Protein AF-A0AAE5YJ06-F1 (afdb_monomer_lite)

pLDDT: mean 77.79, std 9.24, range [39.38, 88.5]

Organism: NCBI:txid1031542

Structure (mmCIF, N/CA/C/O backbone):
data_AF-A0AAE5YJ06-F1
#
_entry.id   AF-A0AAE5YJ06-F1
#
loop_
_atom_site.group_PDB
_atom_site.id
_atom_site.type_symbol
_atom_site.label_atom_id
_atom_site.label_alt_id
_atom_site.label_comp_id
_atom_site.label_asym_id
_atom_site.label_entity_id
_atom_site.label_seq_id
_atom_site.pdbx_PDB_ins_code
_atom_site.Cartn_x
_atom_site.Cartn_y
_atom_site.Cartn_z
_atom_site.occupancy
_atom_site.B_iso_or_equiv
_atom_site.auth_seq_id
_atom_site.auth_comp_id
_atom_site.auth_asym_id
_atom_site.auth_atom_id
_atom_site.pdbx_PDB_model_num
ATOM 1 N N . MET A 1 1 ? -20.467 41.380 39.449 1.00 39.38 1 MET A N 1
ATOM 2 C CA . MET A 1 1 ? -19.591 40.201 39.286 1.00 39.38 1 MET A CA 1
ATOM 3 C C . MET A 1 1 ? -20.501 39.009 39.032 1.00 39.38 1 MET A C 1
ATOM 5 O O . MET A 1 1 ? -21.180 38.581 39.953 1.00 39.38 1 MET A O 1
ATOM 9 N N . PHE A 1 2 ? -20.647 38.582 37.774 1.00 46.97 2 PHE A N 1
ATOM 10 C CA . PHE A 1 2 ? -21.500 37.440 37.430 1.00 46.97 2 PHE A CA 1
ATOM 11 C C . PHE A 1 2 ? -20.731 36.157 37.746 1.00 46.97 2 PHE A C 1
ATOM 13 O O . PHE A 1 2 ? -19.857 35.748 36.985 1.00 46.97 2 PHE A O 1
ATOM 20 N N . PHE A 1 3 ? -21.018 35.557 38.900 1.00 54.97 3 PHE A N 1
ATOM 21 C CA . PHE A 1 3 ? -20.586 34.198 39.196 1.00 54.97 3 PHE A CA 1
ATOM 22 C C . PHE A 1 3 ? -21.454 33.262 38.356 1.00 54.97 3 PHE A C 1
ATOM 24 O O . PHE A 1 3 ? -22.604 32.998 38.697 1.00 54.97 3 PHE A O 1
ATOM 31 N N . TYR A 1 4 ? -20.927 32.818 37.214 1.00 58.72 4 TYR A N 1
ATOM 32 C CA . TYR A 1 4 ? -21.513 31.700 36.485 1.00 58.72 4 TYR A CA 1
ATOM 33 C C . TYR A 1 4 ? -21.505 30.492 37.422 1.00 58.72 4 TYR A C 1
ATOM 35 O O . TYR A 1 4 ? -20.440 29.998 37.795 1.00 58.72 4 TYR A O 1
ATOM 43 N N . SER A 1 5 ? -22.694 30.062 37.843 1.00 58.03 5 SER A N 1
ATOM 44 C CA . SER A 1 5 ? -22.864 28.814 38.576 1.00 58.03 5 SER A CA 1
ATOM 45 C C . SER A 1 5 ? -22.480 27.690 37.620 1.00 58.03 5 SER A C 1
ATOM 47 O O . SER A 1 5 ? -23.172 27.451 36.632 1.00 58.03 5 SER A O 1
ATOM 49 N N . TYR A 1 6 ? -21.317 27.078 37.841 1.00 64.38 6 TYR A N 1
ATOM 50 C CA . TYR A 1 6 ? -20.889 25.923 37.064 1.00 64.38 6 TYR A CA 1
ATOM 51 C C . TYR A 1 6 ? -21.792 24.757 37.457 1.00 64.38 6 TYR A C 1
ATOM 53 O O . TYR A 1 6 ? -21.668 24.219 38.558 1.00 64.38 6 TYR A O 1
ATOM 61 N N . GLU A 1 7 ? -22.722 24.383 36.579 1.00 69.62 7 GLU A N 1
ATOM 62 C CA . GLU A 1 7 ? -23.449 23.132 36.757 1.00 69.62 7 GLU A CA 1
ATOM 63 C C . GLU A 1 7 ? -22.437 21.976 36.766 1.00 69.62 7 GLU A C 1
ATOM 65 O O . GLU A 1 7 ? -21.590 21.885 35.867 1.00 69.62 7 GLU A O 1
ATOM 70 N N . PRO A 1 8 ? -22.470 21.103 37.787 1.00 71.44 8 PRO A N 1
ATOM 71 C CA . PRO A 1 8 ? -21.542 19.993 37.862 1.00 71.44 8 PRO A CA 1
ATOM 72 C C . PRO A 1 8 ? -21.804 19.044 36.694 1.00 71.44 8 PRO A C 1
ATOM 74 O O . PRO A 1 8 ? -22.932 18.596 36.475 1.00 71.44 8 PRO A O 1
ATOM 77 N N . LEU A 1 9 ? -20.745 18.723 35.947 1.00 69.69 9 LEU A N 1
ATOM 78 C CA . LEU A 1 9 ? -20.809 17.726 34.886 1.00 69.69 9 LEU A CA 1
ATOM 79 C C . LEU A 1 9 ? -21.324 16.411 35.481 1.00 69.69 9 LEU A C 1
ATOM 81 O O . LEU A 1 9 ? -20.682 15.808 36.343 1.00 69.69 9 LEU A O 1
ATOM 85 N N . THR A 1 10 ? -22.494 15.969 35.031 1.00 81.56 10 THR A N 1
ATOM 86 C CA . THR A 1 10 ? -23.041 14.686 35.454 1.00 81.56 10 THR A CA 1
ATOM 87 C C . THR A 1 10 ? -22.187 13.545 34.904 1.00 81.56 10 THR A C 1
ATOM 89 O O . THR A 1 10 ? -21.545 13.640 33.857 1.00 81.56 10 THR A O 1
ATOM 92 N N . PHE A 1 11 ? -22.183 12.410 35.599 1.00 80.38 11 PHE A N 1
ATOM 93 C CA . PHE A 1 11 ? -21.453 11.223 35.146 1.00 80.38 11 PHE A CA 1
ATOM 94 C C . PHE A 1 11 ? -21.843 10.805 33.712 1.00 80.38 11 PHE A C 1
ATOM 96 O O . PHE A 1 11 ? -21.004 10.359 32.932 1.00 80.38 11 PHE A O 1
ATOM 103 N N . ILE A 1 12 ? -23.107 11.028 33.338 1.00 83.12 12 ILE A N 1
ATOM 104 C CA . ILE A 1 12 ? -23.649 10.734 32.007 1.00 83.12 12 ILE A CA 1
ATOM 105 C C . ILE A 1 12 ? -23.017 11.629 30.934 1.00 83.12 12 ILE A C 1
ATOM 107 O O . ILE A 1 12 ? -22.622 11.126 29.881 1.00 83.12 12 ILE A O 1
ATOM 111 N N . THR A 1 13 ? -22.871 12.935 31.183 1.00 83.62 13 THR A N 1
ATOM 112 C CA . THR A 1 13 ? -22.231 13.841 30.215 1.00 83.62 13 THR A CA 1
ATOM 113 C C . THR A 1 13 ? -20.742 13.545 30.064 1.00 83.62 13 THR A C 1
ATOM 115 O O . THR A 1 13 ? -20.217 13.622 28.952 1.00 83.62 13 THR A O 1
ATOM 118 N N . LEU A 1 14 ? -20.072 13.107 31.134 1.00 85.06 14 LEU A N 1
ATOM 119 C CA . LEU A 1 14 ? -18.679 12.659 31.077 1.00 85.06 14 LEU A CA 1
ATOM 120 C C . LEU A 1 14 ? -18.514 11.374 30.243 1.00 85.06 14 LEU A C 1
ATOM 122 O O . LEU A 1 14 ? -17.605 11.280 29.415 1.00 85.06 14 LEU A O 1
ATOM 126 N N . LEU A 1 15 ? -19.426 10.409 30.403 1.00 86.50 15 LEU A N 1
ATOM 127 C CA . LEU A 1 15 ? -19.440 9.176 29.612 1.00 86.50 15 LEU A CA 1
ATOM 128 C C . LEU A 1 15 ? -19.713 9.462 28.126 1.00 86.50 15 LEU A C 1
ATOM 130 O O . LEU A 1 15 ? -19.044 8.909 27.252 1.00 86.50 15 LEU A O 1
ATOM 134 N N . PHE A 1 16 ? -20.643 10.375 27.832 1.00 88.31 16 PHE A N 1
ATOM 135 C CA . PHE A 1 16 ? -20.933 10.817 26.467 1.00 88.31 16 PHE A CA 1
ATOM 136 C C . PHE A 1 16 ? -19.720 11.489 25.809 1.00 88.31 16 PHE A C 1
ATOM 138 O O . PHE A 1 16 ? -19.352 11.140 24.686 1.00 88.31 16 PHE A O 1
ATOM 145 N N . LEU A 1 17 ? -19.043 12.393 26.524 1.00 86.88 17 LEU A N 1
ATOM 146 C CA . LEU A 1 17 ? -17.817 13.039 26.047 1.00 86.88 17 LEU A CA 1
ATOM 147 C C . LEU A 1 17 ? -16.712 12.023 25.736 1.00 86.88 17 LEU A C 1
ATOM 149 O O . LEU A 1 17 ? -16.043 12.145 24.708 1.00 86.88 17 LEU A O 1
ATOM 153 N N . LEU A 1 18 ? -16.553 10.989 26.567 1.00 87.19 18 LEU A N 1
ATOM 154 C CA . LEU A 1 18 ? -15.613 9.896 26.308 1.00 87.19 18 LEU A CA 1
ATOM 155 C C .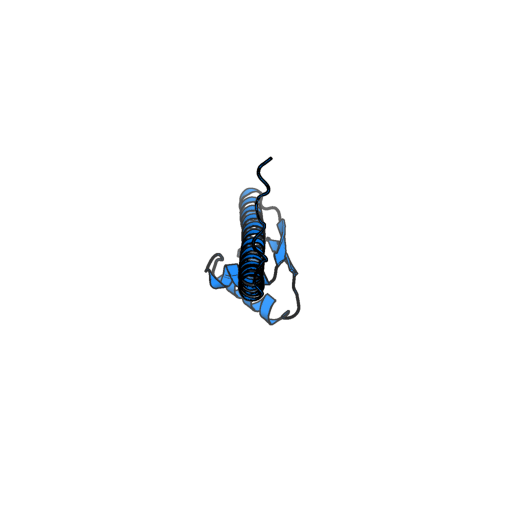 LEU A 1 18 ? -15.943 9.154 25.008 1.00 87.19 18 LEU A C 1
ATOM 157 O O . LEU A 1 18 ? -15.050 8.942 24.186 1.00 87.19 18 LEU A O 1
ATOM 161 N N . VAL A 1 19 ? -17.209 8.797 24.782 1.00 88.50 19 VAL A N 1
ATOM 162 C CA . VAL A 1 19 ? -17.638 8.116 23.547 1.00 88.50 19 VAL A CA 1
ATOM 163 C C . VAL A 1 19 ? -17.355 8.979 22.317 1.00 88.50 19 VAL A C 1
ATOM 165 O O . VAL A 1 19 ? -16.757 8.493 21.352 1.00 88.50 19 VAL A O 1
ATOM 168 N N . VAL A 1 20 ? -17.708 10.267 22.363 1.00 86.94 20 VAL A N 1
ATOM 169 C CA . VAL A 1 20 ? -17.433 11.217 21.273 1.00 86.94 20 VAL A CA 1
ATOM 170 C C . VAL A 1 20 ? -15.930 11.331 21.018 1.00 86.94 20 VAL A C 1
ATOM 172 O O . VAL A 1 20 ? -15.493 11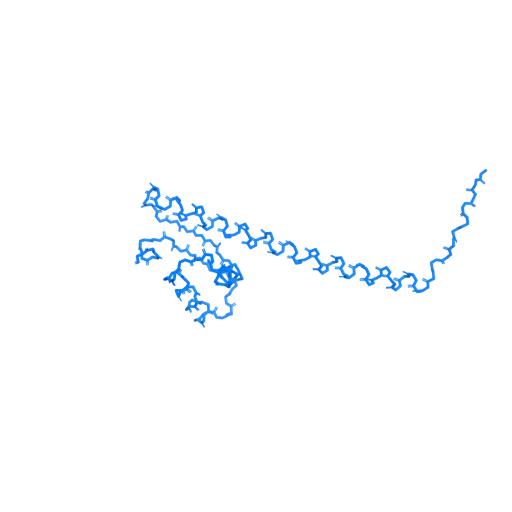.297 19.866 1.00 86.94 20 VAL A O 1
ATOM 175 N N . PHE A 1 21 ? -15.116 11.381 22.074 1.00 87.44 21 PHE A N 1
ATOM 176 C CA . PHE A 1 21 ? -13.661 11.421 21.957 1.00 87.44 21 PHE A CA 1
ATOM 177 C C . PHE A 1 21 ? -13.093 10.156 21.292 1.00 87.44 21 PHE A C 1
ATOM 179 O O . PHE A 1 21 ? -12.248 10.249 20.397 1.00 87.44 21 PHE A O 1
ATOM 186 N N . PHE A 1 22 ? -13.578 8.965 21.660 1.00 85.56 22 PHE A N 1
ATOM 187 C CA . PHE A 1 22 ? -13.172 7.711 21.016 1.00 85.56 22 PHE A CA 1
ATOM 188 C C . PHE A 1 22 ? -13.600 7.643 19.542 1.00 85.56 22 PHE A C 1
ATOM 190 O O . PHE A 1 22 ? -12.807 7.220 18.691 1.00 85.56 22 PHE A O 1
ATOM 197 N N . MET A 1 23 ? -14.804 8.112 19.204 1.00 79.56 23 MET A N 1
ATOM 198 C CA . MET A 1 23 ? -15.260 8.211 17.812 1.00 79.56 23 MET A CA 1
ATOM 199 C C . MET A 1 23 ? -14.401 9.188 16.995 1.00 79.56 23 MET A C 1
ATOM 201 O O . MET A 1 23 ? -13.943 8.850 15.903 1.00 79.56 23 MET A O 1
ATOM 205 N N . ALA A 1 24 ? -14.088 10.366 17.538 1.00 77.56 24 ALA A N 1
ATOM 206 C CA . ALA A 1 24 ? -13.217 11.335 16.875 1.00 77.56 24 ALA A CA 1
ATOM 207 C C . ALA A 1 24 ? -11.796 10.778 16.664 1.00 77.56 24 ALA A C 1
ATOM 209 O O . ALA A 1 24 ? -11.227 10.890 15.575 1.00 77.56 24 ALA A O 1
ATOM 210 N N . LYS A 1 25 ? -11.242 10.096 17.676 1.00 76.19 25 LYS A N 1
ATOM 211 C CA . LYS A 1 25 ? -9.914 9.466 17.615 1.00 76.19 25 LYS A CA 1
ATOM 212 C C . LYS A 1 25 ? -9.837 8.368 16.554 1.00 76.19 25 LYS A C 1
ATOM 214 O O . LYS A 1 25 ? -8.823 8.253 15.864 1.00 76.19 25 LYS A O 1
ATOM 219 N N . THR A 1 26 ? -10.877 7.547 16.416 1.00 76.19 26 THR A N 1
ATOM 220 C CA . THR A 1 26 ? -10.916 6.481 15.399 1.00 76.19 26 THR A CA 1
ATOM 221 C C . THR A 1 26 ? -11.054 7.049 13.989 1.00 76.19 26 THR A C 1
ATOM 223 O O . THR A 1 26 ? -10.299 6.635 13.104 1.00 76.19 26 THR A O 1
ATOM 226 N N . LYS A 1 27 ? -11.920 8.052 13.792 1.00 70.31 27 LYS A N 1
ATOM 227 C CA . LYS A 1 27 ? -12.074 8.750 12.507 1.00 70.31 27 LYS A CA 1
ATOM 228 C C . LYS A 1 27 ? -10.776 9.434 12.068 1.00 70.31 27 LYS A C 1
ATOM 230 O O . LYS A 1 27 ? -10.308 9.193 10.958 1.00 70.31 27 LYS A O 1
ATOM 235 N N . SER A 1 28 ? -10.125 10.172 12.969 1.00 64.62 28 SER A N 1
ATOM 236 C CA . SER A 1 28 ? -8.853 10.854 12.691 1.00 64.62 28 SER A CA 1
ATOM 237 C C . SER A 1 28 ? -7.736 9.882 12.288 1.00 64.62 28 SER A C 1
ATOM 239 O O . SER A 1 28 ? -7.029 10.109 11.306 1.00 64.62 28 SER A O 1
ATOM 241 N N . LYS A 1 29 ? -7.612 8.740 12.981 1.00 68.75 29 LYS A N 1
ATOM 242 C CA . LYS A 1 29 ? -6.632 7.702 12.616 1.00 68.75 29 LYS A CA 1
ATOM 243 C C . LYS A 1 29 ? -6.884 7.113 11.230 1.00 68.75 29 LYS A C 1
ATOM 245 O O . LYS A 1 29 ? -5.922 6.761 10.549 1.00 68.75 29 LYS A O 1
ATOM 250 N N . LYS A 1 30 ? -8.149 6.953 10.834 1.00 67.94 30 LYS A N 1
ATOM 251 C CA . LYS A 1 30 ? -8.511 6.429 9.513 1.00 67.94 30 LYS A CA 1
ATOM 252 C C . LYS A 1 30 ? -8.142 7.428 8.414 1.00 67.94 30 LYS A C 1
ATOM 254 O O . LYS A 1 30 ? -7.423 7.057 7.492 1.00 67.94 30 LYS A O 1
ATOM 259 N N . GLU A 1 31 ? -8.530 8.690 8.577 1.00 67.75 31 GLU A N 1
ATOM 260 C CA . GLU A 1 31 ? -8.224 9.755 7.612 1.00 67.75 31 GLU A CA 1
ATOM 261 C C . GLU A 1 31 ? -6.715 9.984 7.450 1.00 67.75 31 GLU A C 1
ATOM 263 O O . GLU A 1 31 ? -6.225 10.179 6.339 1.00 67.75 31 GLU A O 1
ATOM 268 N N . PHE A 1 32 ? -5.946 9.908 8.541 1.00 68.44 32 PHE A N 1
ATOM 269 C CA . PHE A 1 32 ? -4.489 10.032 8.473 1.00 68.44 32 PHE A CA 1
ATOM 270 C C . PHE A 1 32 ? -3.844 8.887 7.678 1.00 68.44 32 PHE A C 1
ATOM 272 O O . PHE A 1 32 ? -2.958 9.124 6.859 1.00 68.44 32 PHE A O 1
ATOM 279 N N . LYS A 1 33 ? -4.317 7.647 7.868 1.00 69.56 33 LYS A N 1
ATOM 280 C CA . LYS A 1 33 ? -3.830 6.483 7.111 1.00 69.56 33 LYS A CA 1
ATOM 281 C C . LYS A 1 33 ? -4.162 6.579 5.624 1.00 69.56 33 LYS A C 1
ATOM 283 O O . LYS A 1 33 ? -3.301 6.286 4.804 1.00 69.56 33 LYS A O 1
ATOM 288 N N . GLU A 1 34 ? -5.373 7.010 5.278 1.00 72.50 34 GLU A N 1
ATOM 289 C CA . GLU A 1 34 ? -5.773 7.203 3.877 1.00 72.50 34 GLU A CA 1
ATOM 290 C C . GLU A 1 34 ? -4.939 8.294 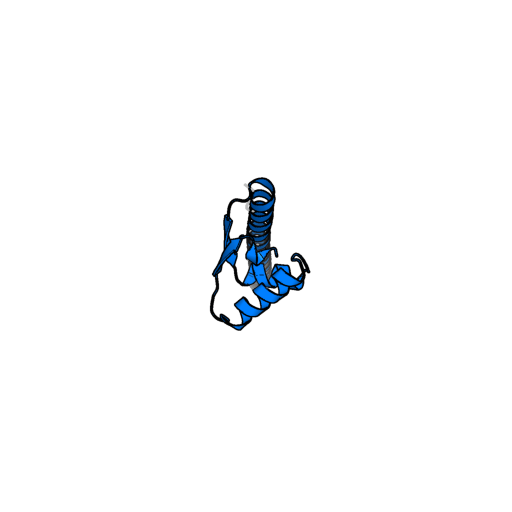3.195 1.00 72.50 34 GLU A C 1
ATOM 292 O O . GLU A 1 34 ? -4.490 8.106 2.067 1.00 72.50 34 GLU A O 1
ATOM 297 N N . LYS A 1 35 ? -4.632 9.397 3.894 1.00 73.50 35 LYS A N 1
ATOM 298 C CA . LYS A 1 35 ? -3.737 10.439 3.363 1.00 73.50 35 LYS A CA 1
ATOM 299 C C . LYS A 1 35 ? -2.327 9.925 3.072 1.00 73.50 35 LYS A C 1
ATOM 301 O O . LYS A 1 35 ? -1.757 10.308 2.053 1.00 73.50 35 LYS A O 1
ATOM 306 N N . ILE A 1 36 ? -1.770 9.073 3.936 1.00 77.69 36 ILE A N 1
ATOM 307 C CA . ILE A 1 36 ? -0.444 8.472 3.714 1.00 77.69 36 ILE A CA 1
ATOM 308 C C . ILE A 1 36 ? -0.476 7.543 2.500 1.00 77.69 36 ILE A C 1
ATOM 310 O O . ILE A 1 36 ? 0.347 7.704 1.605 1.00 77.69 36 ILE A O 1
ATOM 314 N N . ILE A 1 37 ? -1.468 6.650 2.422 1.00 80.25 37 ILE A N 1
ATOM 315 C CA . ILE A 1 37 ? -1.628 5.722 1.293 1.00 80.25 37 ILE A CA 1
ATOM 316 C C . ILE A 1 37 ? -1.762 6.485 -0.030 1.00 80.25 37 ILE A C 1
ATOM 318 O O . ILE A 1 37 ? -1.068 6.174 -0.994 1.00 80.25 37 ILE A O 1
ATOM 322 N N . ASN A 1 38 ? -2.595 7.528 -0.074 1.00 78.62 38 ASN A N 1
ATOM 323 C CA . ASN A 1 38 ? -2.766 8.341 -1.279 1.00 78.62 38 ASN A CA 1
ATOM 324 C C . ASN A 1 38 ? -1.471 9.058 -1.684 1.00 78.62 38 ASN A C 1
ATOM 326 O O . ASN A 1 38 ? -1.186 9.184 -2.873 1.00 78.62 38 ASN A O 1
ATOM 330 N N . LYS A 1 39 ? -0.671 9.509 -0.711 1.00 83.00 39 LYS A N 1
ATOM 331 C CA . LYS A 1 39 ? 0.629 10.136 -0.975 1.00 83.00 39 LYS A CA 1
ATOM 332 C C . LYS A 1 39 ? 1.651 9.127 -1.505 1.00 83.00 39 LYS A C 1
ATOM 334 O O . LYS A 1 39 ? 2.366 9.447 -2.450 1.00 83.00 39 LYS A O 1
ATOM 339 N N . GLU A 1 40 ? 1.708 7.925 -0.932 1.00 80.50 40 GLU A N 1
ATOM 340 C CA . GLU A 1 40 ? 2.575 6.837 -1.411 1.00 80.50 40 GLU A CA 1
ATOM 341 C C . GLU A 1 40 ? 2.219 6.428 -2.845 1.00 80.50 40 GLU A C 1
ATOM 343 O O . GLU A 1 40 ? 3.099 6.348 -3.700 1.00 80.50 40 GLU A O 1
ATOM 348 N N . LEU A 1 41 ? 0.927 6.275 -3.146 1.00 81.12 41 LEU A N 1
ATOM 349 C CA . LEU A 1 41 ? 0.455 5.962 -4.497 1.00 81.12 41 LEU A CA 1
ATOM 350 C C . LEU A 1 41 ? 0.748 7.091 -5.491 1.00 81.12 41 LEU A C 1
ATOM 352 O O . LEU A 1 41 ? 1.190 6.824 -6.603 1.00 81.12 41 LEU A O 1
ATOM 356 N N . ALA A 1 42 ? 0.573 8.354 -5.093 1.00 82.88 42 ALA A N 1
ATOM 357 C CA . ALA A 1 42 ? 0.920 9.493 -5.941 1.00 82.88 42 ALA A CA 1
ATOM 358 C C . ALA A 1 42 ? 2.428 9.556 -6.246 1.00 82.88 42 ALA A C 1
ATOM 360 O O . ALA A 1 42 ? 2.816 9.863 -7.375 1.00 82.88 42 ALA A O 1
ATOM 361 N N . ASN A 1 43 ? 3.278 9.238 -5.263 1.00 83.00 43 ASN A N 1
ATOM 362 C CA . ASN A 1 43 ? 4.724 9.144 -5.462 1.00 83.00 43 ASN A CA 1
ATOM 363 C C . ASN A 1 43 ? 5.084 8.026 -6.446 1.00 83.00 43 ASN A C 1
ATOM 365 O O . ASN A 1 43 ? 5.909 8.247 -7.330 1.00 83.00 43 ASN A O 1
ATOM 369 N N . PHE A 1 44 ? 4.429 6.868 -6.337 1.00 82.88 44 PHE A N 1
ATOM 370 C CA . PHE A 1 44 ? 4.604 5.764 -7.277 1.00 82.88 44 PHE A CA 1
ATOM 371 C C . PHE A 1 44 ? 4.205 6.154 -8.701 1.00 82.88 44 PHE A C 1
ATOM 373 O O . PHE A 1 44 ? 5.012 6.024 -9.616 1.00 82.88 44 PHE A O 1
ATOM 380 N N . THR A 1 45 ? 3.021 6.740 -8.897 1.00 81.56 45 THR A N 1
ATOM 381 C CA . THR A 1 45 ? 2.582 7.216 -10.221 1.00 81.56 45 THR A CA 1
ATOM 382 C C . THR A 1 45 ? 3.548 8.244 -10.805 1.00 81.56 45 THR A C 1
ATOM 384 O O . THR A 1 45 ? 3.849 8.217 -11.998 1.00 81.56 45 THR A O 1
ATOM 387 N N . LYS A 1 46 ? 4.082 9.142 -9.969 1.00 83.69 46 LYS A N 1
ATOM 388 C CA . LYS A 1 46 ? 5.084 10.120 -10.398 1.00 83.69 46 LYS A CA 1
ATOM 389 C C . LYS A 1 46 ? 6.383 9.443 -10.838 1.00 83.69 46 LYS A C 1
ATOM 391 O O . LYS A 1 46 ? 6.936 9.837 -11.859 1.00 83.69 46 LYS A O 1
ATOM 396 N N . ALA A 1 47 ? 6.853 8.441 -10.104 1.00 80.69 47 ALA A N 1
ATOM 397 C CA . ALA A 1 47 ? 8.056 7.693 -10.451 1.00 80.69 47 ALA A CA 1
ATOM 398 C C . ALA A 1 47 ? 7.884 6.891 -11.750 1.00 80.69 47 ALA A C 1
ATOM 400 O O . ALA A 1 47 ? 8.773 6.927 -12.594 1.00 80.69 47 ALA A O 1
ATOM 401 N N . VAL A 1 48 ? 6.712 6.281 -11.969 1.00 80.38 48 VAL A N 1
ATOM 402 C CA . VAL A 1 48 ? 6.365 5.636 -13.248 1.00 80.38 48 VAL A CA 1
ATOM 403 C C . VAL A 1 48 ? 6.376 6.658 -14.385 1.00 80.38 48 VAL A C 1
ATOM 405 O O . VAL A 1 48 ? 6.936 6.403 -15.446 1.00 80.38 48 VAL A O 1
ATOM 408 N N . HIS A 1 49 ? 5.817 7.850 -14.170 1.00 80.75 49 HIS A N 1
ATOM 409 C CA . HIS A 1 49 ? 5.823 8.898 -15.190 1.00 80.75 49 HIS A CA 1
ATOM 410 C C . HIS A 1 49 ? 7.238 9.411 -15.507 1.00 80.75 49 HIS A C 1
ATOM 412 O O . HIS A 1 49 ? 7.557 9.657 -16.668 1.00 80.75 49 HIS A O 1
ATOM 418 N N . ILE A 1 50 ? 8.097 9.549 -14.491 1.00 80.69 50 ILE A N 1
ATOM 419 C CA . ILE A 1 50 ? 9.512 9.905 -14.674 1.00 80.69 50 ILE A CA 1
ATOM 420 C C . ILE A 1 50 ? 10.238 8.799 -15.441 1.00 80.69 50 ILE A C 1
ATOM 422 O O . ILE A 1 50 ? 10.956 9.109 -16.387 1.00 80.69 50 ILE A O 1
ATOM 426 N N . PHE A 1 51 ? 10.009 7.531 -15.094 1.00 79.88 51 PHE A N 1
ATOM 427 C CA . PHE A 1 51 ? 10.570 6.391 -15.813 1.00 79.88 51 PHE A CA 1
ATOM 428 C C . PHE A 1 51 ? 10.174 6.414 -17.295 1.00 79.88 51 PHE A C 1
ATOM 430 O O . PHE A 1 51 ? 11.046 6.377 -18.154 1.00 79.88 51 PHE A O 1
ATOM 437 N N . LEU A 1 52 ? 8.886 6.587 -17.608 1.00 79.06 52 LEU A N 1
ATOM 438 C CA . LEU A 1 52 ? 8.397 6.650 -18.992 1.00 79.06 52 LEU A CA 1
ATOM 439 C C . LEU A 1 52 ? 8.968 7.834 -19.788 1.00 79.06 52 LEU A C 1
ATOM 441 O O . LEU A 1 52 ? 9.082 7.759 -21.009 1.00 79.06 52 LEU A O 1
ATOM 445 N N . LYS A 1 53 ? 9.296 8.943 -19.116 1.00 81.12 53 LYS A N 1
ATOM 446 C CA . LYS A 1 53 ? 9.816 10.154 -19.763 1.00 81.12 53 LYS A CA 1
ATOM 447 C C . LYS A 1 53 ? 11.337 10.141 -19.923 1.00 81.12 53 LYS A C 1
ATOM 449 O O . LYS A 1 53 ? 11.843 10.643 -20.922 1.00 81.12 53 LYS A O 1
ATOM 454 N N . GLU A 1 54 ? 12.060 9.629 -18.931 1.00 82.56 54 GLU A N 1
ATOM 455 C CA . GLU A 1 54 ? 13.524 9.689 -18.867 1.00 82.56 54 GLU A CA 1
ATOM 456 C C . GLU A 1 54 ? 14.212 8.343 -19.140 1.00 82.56 54 GLU A C 1
ATOM 458 O O . GLU A 1 54 ? 15.435 8.325 -19.269 1.00 82.56 54 GLU A O 1
ATOM 463 N N . ASN A 1 55 ? 13.466 7.233 -19.233 1.00 72.69 55 ASN A N 1
ATOM 464 C CA . ASN A 1 55 ? 13.973 5.855 -19.350 1.00 72.69 55 ASN A CA 1
ATOM 465 C C . ASN A 1 55 ? 15.027 5.496 -18.287 1.00 72.69 55 ASN A C 1
ATOM 467 O O . ASN A 1 55 ? 15.949 4.721 -18.532 1.00 72.69 55 ASN A O 1
ATOM 471 N N . LYS A 1 56 ? 14.915 6.088 -17.094 1.00 75.25 56 LYS A N 1
ATOM 472 C CA . LYS A 1 56 ? 15.805 5.811 -15.963 1.00 75.25 56 LYS A CA 1
ATOM 473 C C . LYS A 1 56 ? 15.052 5.034 -14.895 1.00 75.25 56 LYS A C 1
ATOM 475 O O . LYS A 1 56 ? 14.010 5.542 -14.471 1.00 75.25 56 LYS A O 1
ATOM 480 N N . PRO A 1 57 ? 15.592 3.900 -14.412 1.00 78.31 57 PRO A N 1
ATOM 481 C CA . PRO A 1 57 ? 15.006 3.150 -13.310 1.00 78.31 57 PRO A CA 1
ATOM 482 C C . PRO A 1 57 ? 14.731 4.050 -12.107 1.00 78.31 57 PRO A C 1
ATOM 484 O O . PRO A 1 57 ? 15.545 4.916 -11.768 1.00 78.31 57 PRO A O 1
ATOM 487 N N . GLN A 1 58 ? 13.571 3.875 -11.482 1.00 80.94 58 GLN A N 1
ATOM 488 C CA . GLN A 1 58 ? 13.178 4.632 -10.293 1.00 80.94 58 GLN A CA 1
ATOM 489 C C . GLN A 1 58 ? 12.859 3.677 -9.156 1.00 80.94 58 GLN A C 1
ATOM 491 O O . GLN A 1 58 ? 12.102 2.731 -9.331 1.00 80.94 58 GLN A O 1
ATOM 496 N N . ILE A 1 59 ? 13.392 3.961 -7.973 1.00 82.19 59 ILE A N 1
ATOM 497 C CA . ILE A 1 59 ? 13.154 3.154 -6.780 1.00 82.19 59 ILE A CA 1
ATOM 498 C C . ILE A 1 59 ? 12.148 3.887 -5.894 1.00 82.19 59 ILE A C 1
ATOM 500 O O . ILE A 1 59 ? 12.349 5.051 -5.539 1.00 82.19 59 ILE A O 1
ATOM 504 N N . VAL A 1 60 ? 11.064 3.208 -5.524 1.00 84.31 60 VAL A N 1
ATOM 505 C CA . VAL A 1 60 ? 10.003 3.753 -4.672 1.00 84.31 60 VAL A CA 1
ATOM 506 C C . VAL A 1 60 ? 9.721 2.801 -3.522 1.00 84.31 60 VAL A C 1
ATOM 508 O O . VAL A 1 60 ? 9.488 1.615 -3.719 1.00 84.31 60 VAL A O 1
ATOM 511 N N . LEU A 1 61 ? 9.679 3.339 -2.306 1.00 82.81 61 LEU A N 1
ATOM 512 C CA . LEU A 1 61 ? 9.181 2.608 -1.148 1.00 82.81 61 LEU A CA 1
ATOM 513 C C . LEU A 1 61 ? 7.646 2.627 -1.160 1.00 82.81 61 LEU A C 1
ATOM 515 O O . LEU A 1 61 ? 7.043 3.705 -1.154 1.00 82.81 61 LEU A O 1
ATOM 519 N N . LEU A 1 62 ? 7.018 1.453 -1.152 1.00 84.94 62 LEU A N 1
ATOM 520 C CA . LEU A 1 62 ? 5.568 1.306 -1.063 1.00 84.94 62 LEU A CA 1
ATOM 521 C C . LEU A 1 62 ? 5.184 0.435 0.129 1.00 84.94 62 LEU A C 1
ATOM 523 O O . LEU A 1 62 ? 5.707 -0.664 0.299 1.00 84.94 62 LEU A O 1
ATOM 527 N N . SER A 1 63 ? 4.213 0.869 0.930 1.00 85.00 63 SER A N 1
ATOM 528 C CA . SER A 1 63 ? 3.680 -0.001 1.977 1.00 85.00 63 SER A CA 1
ATOM 529 C C . SER A 1 63 ? 2.819 -1.128 1.395 1.00 85.00 63 SER A C 1
ATOM 531 O O . SER A 1 63 ? 2.092 -0.947 0.412 1.00 85.00 63 SER A O 1
ATOM 533 N N . ALA A 1 64 ? 2.802 -2.283 2.066 1.00 84.12 64 ALA A N 1
ATOM 534 C CA . ALA A 1 64 ? 1.924 -3.410 1.729 1.00 84.12 64 ALA A CA 1
ATOM 535 C C . ALA A 1 64 ? 0.446 -2.980 1.655 1.00 84.12 64 ALA A C 1
ATOM 537 O O . ALA A 1 64 ? -0.331 -3.435 0.816 1.00 84.12 64 ALA A O 1
ATOM 538 N N . ARG A 1 65 ? 0.057 -2.038 2.524 1.00 82.31 65 ARG A N 1
ATOM 539 C CA . ARG A 1 65 ? -1.290 -1.455 2.548 1.00 82.31 65 ARG A CA 1
ATOM 540 C C . ARG A 1 65 ? -1.570 -0.581 1.335 1.00 82.31 65 ARG A C 1
ATOM 542 O O . ARG A 1 65 ? -2.689 -0.634 0.833 1.00 82.31 65 ARG A O 1
ATOM 549 N N . ALA A 1 66 ? -0.600 0.208 0.875 1.00 81.62 66 ALA A N 1
ATOM 550 C CA . ALA A 1 66 ? -0.753 0.995 -0.342 1.00 81.62 66 ALA A CA 1
ATOM 551 C C . ALA A 1 66 ? -0.900 0.088 -1.571 1.00 81.62 66 ALA A C 1
ATOM 553 O O . ALA A 1 66 ? -1.805 0.313 -2.374 1.00 81.62 66 ALA A O 1
ATOM 554 N N . MET A 1 67 ? -0.117 -0.996 -1.657 1.00 83.62 67 MET A N 1
ATOM 555 C CA . MET A 1 67 ? -0.275 -2.007 -2.711 1.00 83.62 67 MET A CA 1
ATOM 556 C C . MET A 1 67 ? -1.671 -2.638 -2.681 1.00 83.62 67 MET A C 1
ATOM 558 O O . MET A 1 67 ? -2.390 -2.596 -3.677 1.00 83.62 67 MET A O 1
ATOM 562 N N . GLN A 1 68 ? -2.105 -3.154 -1.526 1.00 84.81 68 GLN A N 1
ATOM 563 C CA . GLN A 1 68 ? -3.437 -3.752 -1.370 1.00 84.81 68 GLN A CA 1
ATOM 564 C C . GLN A 1 68 ? -4.561 -2.765 -1.700 1.00 84.81 68 GLN A C 1
ATOM 566 O O . GLN A 1 68 ? -5.553 -3.137 -2.330 1.00 84.81 68 GLN A O 1
ATOM 571 N N . PHE A 1 69 ? -4.411 -1.501 -1.296 1.00 83.62 69 PHE A N 1
ATOM 572 C CA . PHE A 1 69 ? -5.368 -0.452 -1.622 1.00 83.62 69 PHE A CA 1
ATOM 573 C C . PHE A 1 69 ? -5.431 -0.205 -3.132 1.00 83.62 69 PHE A C 1
ATOM 575 O O . PHE A 1 69 ? -6.529 -0.146 -3.684 1.00 83.62 69 PHE A O 1
ATOM 582 N N . GLY A 1 70 ? -4.289 -0.112 -3.816 1.00 80.38 70 GLY A N 1
ATOM 583 C CA . GLY A 1 70 ? -4.253 0.072 -5.266 1.00 80.38 70 GLY A CA 1
ATOM 584 C C . GLY A 1 70 ? -4.811 -1.124 -6.041 1.00 80.38 70 GLY A C 1
ATOM 585 O O . GLY A 1 70 ? -5.587 -0.931 -6.975 1.00 80.38 70 GLY A O 1
ATOM 586 N N . ILE A 1 71 ? -4.533 -2.355 -5.596 1.00 83.81 71 ILE A N 1
ATOM 587 C CA . ILE A 1 71 ? -5.098 -3.591 -6.168 1.00 83.81 71 ILE A CA 1
ATOM 588 C C . ILE A 1 71 ? -6.625 -3.613 -6.014 1.00 83.81 71 ILE A C 1
ATOM 590 O O . ILE A 1 71 ? -7.338 -3.911 -6.973 1.00 83.81 71 ILE A O 1
ATOM 594 N N . LYS A 1 72 ? -7.137 -3.286 -4.819 1.00 83.44 72 LYS A N 1
ATOM 595 C CA . LYS A 1 72 ? -8.577 -3.307 -4.518 1.00 83.44 72 LYS A CA 1
ATOM 596 C C . LYS A 1 72 ? -9.359 -2.239 -5.286 1.00 83.44 72 LYS A C 1
ATOM 598 O O . LYS A 1 72 ? -10.511 -2.474 -5.633 1.00 83.44 72 LYS A O 1
ATOM 603 N N . ASN A 1 73 ? -8.739 -1.091 -5.552 1.00 81.19 73 ASN A N 1
ATOM 604 C CA . ASN A 1 73 ? -9.353 0.021 -6.280 1.00 81.19 73 ASN A CA 1
ATOM 605 C C . ASN A 1 73 ? -9.023 0.028 -7.787 1.00 81.19 73 ASN A C 1
ATOM 607 O O . ASN A 1 73 ? -9.340 1.004 -8.457 1.00 81.19 73 ASN A O 1
ATOM 611 N N . ASN A 1 74 ? -8.401 -1.032 -8.326 1.00 78.19 74 ASN A N 1
ATOM 612 C CA . ASN A 1 74 ? -7.991 -1.128 -9.736 1.00 78.19 74 ASN A CA 1
ATOM 613 C C . ASN A 1 74 ? -7.147 0.073 -10.218 1.00 78.19 74 ASN A C 1
ATOM 615 O O . ASN A 1 74 ? -7.321 0.556 -11.332 1.00 78.19 74 ASN A O 1
ATOM 619 N N . LEU A 1 75 ? -6.227 0.555 -9.377 1.00 78.25 75 LEU A N 1
ATOM 620 C CA . LEU A 1 75 ? -5.335 1.677 -9.708 1.00 78.25 75 LEU A CA 1
ATOM 621 C C . LEU A 1 75 ? -4.103 1.252 -10.522 1.00 78.25 75 LEU A C 1
ATOM 623 O O . LEU A 1 75 ? -3.370 2.109 -11.008 1.00 78.25 75 LEU A O 1
ATOM 627 N N . PHE A 1 76 ? -3.865 -0.054 -10.652 1.00 81.25 76 PHE A N 1
ATOM 628 C CA . PHE A 1 76 ? -2.734 -0.622 -11.381 1.00 81.25 76 PHE A CA 1
ATOM 629 C C . PHE A 1 76 ? -3.203 -1.393 -12.610 1.00 81.25 76 PHE A C 1
ATOM 631 O O . PHE A 1 76 ? -4.312 -1.934 -12.628 1.00 81.25 76 PHE A O 1
ATOM 638 N N . ASN A 1 77 ? -2.327 -1.474 -13.612 1.00 80.31 77 ASN A N 1
ATOM 639 C CA . ASN A 1 77 ? -2.550 -2.310 -14.783 1.00 80.31 77 ASN A CA 1
ATOM 640 C C . ASN A 1 77 ? -2.550 -3.802 -14.399 1.00 80.31 77 ASN A C 1
ATOM 642 O O . ASN A 1 77 ? -2.053 -4.168 -13.331 1.00 80.31 77 ASN A O 1
ATOM 646 N N . HIS A 1 78 ? -3.114 -4.656 -15.254 1.00 79.62 78 HIS A N 1
ATOM 647 C CA . HIS A 1 78 ? -3.329 -6.073 -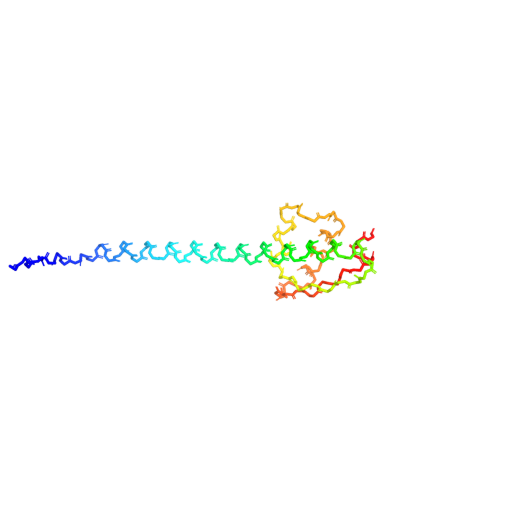14.946 1.00 79.62 78 HIS A CA 1
ATOM 648 C C . HIS A 1 78 ? -2.035 -6.806 -14.544 1.00 79.62 78 HIS A C 1
ATOM 650 O O . HIS A 1 78 ? -2.028 -7.533 -13.550 1.00 79.62 78 HIS A O 1
ATOM 656 N N . ASP A 1 79 ? -0.933 -6.550 -15.246 1.00 79.06 79 ASP A N 1
ATOM 657 C CA . ASP A 1 79 ? 0.340 -7.250 -15.026 1.00 79.06 79 ASP A CA 1
ATOM 658 C C . ASP A 1 79 ? 1.005 -6.825 -13.711 1.00 79.06 79 ASP A C 1
ATOM 660 O O . ASP A 1 79 ? 1.342 -7.664 -12.875 1.00 79.06 79 ASP A O 1
ATOM 664 N N . ILE A 1 80 ? 1.051 -5.516 -13.443 1.00 80.06 80 ILE A N 1
ATOM 665 C CA . ILE A 1 80 ? 1.521 -4.959 -12.163 1.00 80.06 80 ILE A CA 1
ATOM 666 C C . ILE A 1 80 ? 0.660 -5.475 -11.002 1.00 80.06 80 ILE A C 1
ATOM 668 O O . ILE A 1 80 ? 1.164 -5.800 -9.927 1.00 80.06 80 ILE A O 1
ATOM 672 N N . LYS A 1 81 ? -0.658 -5.584 -11.208 1.00 84.12 81 LYS A N 1
ATOM 673 C CA . LYS A 1 81 ? -1.587 -6.110 -10.204 1.00 84.12 81 LYS A CA 1
ATOM 674 C C . LYS A 1 81 ? -1.281 -7.572 -9.871 1.00 84.12 81 LYS A C 1
ATOM 676 O O . LYS A 1 81 ? -1.324 -7.926 -8.693 1.00 84.12 81 LYS A O 1
ATOM 681 N N . ALA A 1 82 ? -0.971 -8.396 -10.872 1.00 83.25 82 ALA A N 1
ATOM 682 C CA . ALA A 1 82 ? -0.588 -9.792 -10.676 1.00 83.25 82 ALA A CA 1
ATOM 683 C C . ALA A 1 82 ? 0.738 -9.905 -9.907 1.00 83.25 82 ALA A C 1
ATOM 685 O O . ALA A 1 82 ? 0.789 -10.604 -8.894 1.00 83.25 82 ALA A O 1
ATOM 686 N N . GLN A 1 83 ? 1.758 -9.139 -10.309 1.00 82.75 83 GLN A N 1
ATOM 687 C CA . GLN A 1 83 ? 3.063 -9.119 -9.639 1.00 82.75 83 GLN A CA 1
ATOM 688 C C . GLN A 1 83 ? 2.956 -8.656 -8.180 1.00 82.75 83 GLN A C 1
ATOM 690 O O . GLN A 1 83 ? 3.435 -9.332 -7.273 1.00 82.75 83 GLN A O 1
ATOM 695 N N . PHE A 1 84 ? 2.259 -7.548 -7.910 1.00 86.19 84 PHE A N 1
ATOM 696 C CA . PHE A 1 84 ? 2.065 -7.074 -6.536 1.00 86.19 84 PHE A CA 1
ATOM 697 C C . PHE A 1 84 ? 1.234 -8.046 -5.697 1.00 86.19 84 PHE A C 1
ATOM 699 O O . PHE A 1 84 ? 1.480 -8.183 -4.500 1.00 86.19 84 PHE A O 1
ATOM 706 N N . CYS A 1 85 ? 0.268 -8.748 -6.294 1.00 83.62 85 CYS A N 1
ATOM 707 C CA . CYS A 1 85 ? -0.478 -9.781 -5.583 1.00 83.62 85 CYS A CA 1
ATOM 708 C C . CYS A 1 85 ? 0.425 -10.959 -5.195 1.00 83.62 85 CYS A C 1
ATOM 710 O O . CYS A 1 85 ? 0.347 -11.415 -4.056 1.00 83.62 85 CYS A O 1
ATOM 712 N N . GLN A 1 86 ? 1.308 -11.390 -6.096 1.00 85.50 86 GLN A N 1
ATOM 713 C CA . GLN A 1 86 ? 2.283 -12.445 -5.833 1.00 85.50 86 GLN A CA 1
ATOM 714 C C . GLN A 1 86 ? 3.274 -12.041 -4.732 1.00 85.50 86 GLN A C 1
ATOM 716 O O . GLN A 1 86 ? 3.422 -12.767 -3.754 1.00 85.50 86 GLN A O 1
ATOM 721 N N . ILE A 1 87 ? 3.856 -10.841 -4.810 1.00 83.75 87 ILE A N 1
ATOM 722 C CA . ILE A 1 87 ? 4.797 -10.320 -3.800 1.00 83.75 87 ILE A CA 1
ATOM 723 C C . ILE A 1 87 ? 4.153 -10.273 -2.405 1.00 83.75 87 ILE A C 1
ATOM 725 O O . ILE A 1 87 ? 4.774 -10.665 -1.415 1.00 83.75 87 ILE A O 1
ATOM 729 N N . LEU A 1 88 ? 2.892 -9.835 -2.321 1.00 84.06 88 LEU A N 1
ATOM 730 C CA . LEU A 1 88 ? 2.132 -9.797 -1.068 1.00 84.06 88 LEU A CA 1
ATOM 731 C C . LEU A 1 88 ? 1.803 -11.194 -0.517 1.00 84.06 88 LEU A C 1
ATOM 733 O O . LEU A 1 88 ? 1.643 -11.339 0.694 1.00 84.06 88 LEU A O 1
ATOM 737 N N . GLN A 1 89 ? 1.661 -12.201 -1.383 1.00 84.81 89 GLN A N 1
ATOM 738 C CA . GLN A 1 89 ? 1.427 -13.591 -0.978 1.00 84.81 89 GLN A CA 1
ATOM 739 C C . GLN A 1 89 ? 2.715 -14.273 -0.512 1.00 84.81 89 GLN A C 1
ATOM 741 O O . GLN A 1 89 ? 2.688 -14.999 0.479 1.00 84.81 89 GLN A O 1
ATOM 746 N N . GLU A 1 90 ? 3.828 -14.022 -1.198 1.00 86.94 90 GLU A N 1
ATOM 747 C CA . GLU A 1 90 ? 5.142 -14.575 -0.861 1.00 86.94 90 GLU A CA 1
ATOM 748 C C . GLU A 1 90 ? 5.700 -13.970 0.435 1.00 86.94 90 GLU A C 1
ATOM 750 O O . GLU A 1 90 ? 6.347 -14.668 1.213 1.00 86.94 90 GLU A O 1
ATOM 755 N N . ASN A 1 91 ? 5.384 -12.699 0.718 1.00 83.38 91 ASN A N 1
ATOM 756 C CA . ASN A 1 91 ? 5.895 -11.967 1.879 1.00 83.38 91 ASN A CA 1
ATOM 757 C C . ASN A 1 91 ? 4.755 -11.392 2.748 1.00 83.38 91 ASN A C 1
ATOM 759 O O . ASN A 1 91 ? 4.593 -10.174 2.856 1.00 83.38 91 ASN A O 1
ATOM 763 N N . PRO A 1 92 ? 3.956 -12.243 3.423 1.00 78.56 92 PRO A N 1
ATOM 764 C CA . PRO A 1 92 ? 2.748 -11.814 4.138 1.00 78.56 92 PRO A CA 1
ATOM 765 C C . PRO A 1 92 ? 3.024 -10.965 5.391 1.00 78.56 92 PRO A C 1
ATOM 767 O O . PRO A 1 92 ? 2.127 -10.281 5.887 1.00 78.56 92 PRO A O 1
ATOM 770 N N . ASN A 1 93 ? 4.250 -11.016 5.921 1.00 82.38 93 ASN A N 1
ATOM 771 C CA . ASN A 1 93 ? 4.655 -10.297 7.133 1.00 82.38 93 ASN A CA 1
ATOM 772 C C . ASN A 1 93 ? 5.364 -8.964 6.841 1.00 82.38 93 ASN A C 1
ATOM 774 O O . ASN A 1 93 ? 5.577 -8.170 7.764 1.00 82.38 93 ASN A O 1
ATOM 778 N N . GLU A 1 94 ? 5.724 -8.715 5.582 1.00 80.50 94 GLU A N 1
ATOM 779 C CA . GLU A 1 94 ? 6.414 -7.501 5.167 1.00 80.50 94 GLU A CA 1
ATOM 780 C C . GLU A 1 94 ? 5.448 -6.311 5.219 1.00 80.50 94 GLU A C 1
ATOM 782 O O . GLU A 1 94 ? 4.285 -6.387 4.809 1.00 80.50 94 GLU A O 1
ATOM 787 N N . LYS A 1 95 ? 5.914 -5.185 5.759 1.00 81.00 95 LYS A N 1
ATOM 788 C CA . LYS A 1 95 ? 5.093 -3.970 5.878 1.00 81.00 95 LYS A CA 1
ATOM 789 C C . LYS A 1 95 ? 5.373 -2.973 4.764 1.00 81.00 95 LYS A C 1
ATOM 791 O O . LYS A 1 95 ? 4.479 -2.197 4.420 1.00 81.00 95 LYS A O 1
ATOM 796 N N . GLU A 1 96 ? 6.585 -2.998 4.227 1.00 83.06 96 GLU A N 1
ATOM 797 C CA . GLU A 1 96 ? 7.115 -2.039 3.267 1.00 83.06 96 GLU A CA 1
ATOM 798 C C . GLU A 1 96 ? 7.940 -2.793 2.233 1.00 83.06 96 GLU A C 1
ATOM 800 O O . GLU A 1 96 ? 8.710 -3.679 2.579 1.00 83.06 96 GLU A O 1
ATOM 805 N N . PHE A 1 97 ? 7.765 -2.434 0.971 1.00 82.88 97 PHE A N 1
ATOM 806 C CA . PHE A 1 97 ? 8.460 -3.026 -0.156 1.00 82.88 97 PHE A CA 1
ATOM 807 C C . PHE A 1 97 ? 9.207 -1.930 -0.895 1.00 82.88 97 PHE A C 1
ATOM 809 O O . PHE A 1 97 ? 8.664 -0.852 -1.154 1.00 82.88 97 PHE A O 1
ATOM 816 N N . ILE A 1 98 ? 10.449 -2.216 -1.259 1.00 81.50 98 ILE A N 1
ATOM 817 C CA . ILE A 1 98 ? 11.195 -1.386 -2.194 1.00 81.50 98 ILE A CA 1
ATOM 818 C C . ILE A 1 98 ? 10.824 -1.876 -3.590 1.00 81.50 98 ILE A C 1
ATOM 820 O O . ILE A 1 98 ? 11.172 -2.987 -3.976 1.00 81.50 98 ILE A O 1
ATOM 824 N N . VAL A 1 99 ? 10.068 -1.063 -4.319 1.00 79.88 99 VAL A N 1
ATOM 825 C CA . VAL A 1 99 ? 9.660 -1.346 -5.693 1.00 79.88 99 VAL A CA 1
ATOM 826 C C . VAL A 1 99 ? 10.602 -0.607 -6.624 1.00 79.88 99 VAL A C 1
ATOM 828 O O . VAL A 1 99 ? 10.655 0.624 -6.622 1.00 79.88 99 VAL A O 1
ATOM 831 N N . GLU A 1 100 ? 11.340 -1.361 -7.424 1.00 78.19 100 GLU A N 1
ATOM 832 C CA . GLU A 1 100 ? 12.115 -0.815 -8.527 1.00 78.19 100 GLU A CA 1
ATOM 833 C C . GLU A 1 100 ? 11.246 -0.803 -9.787 1.00 78.19 100 GLU A C 1
ATOM 835 O O . GLU A 1 100 ? 10.677 -1.815 -10.183 1.00 78.19 100 GLU A O 1
ATOM 840 N N . ILE A 1 101 ? 11.088 0.375 -10.382 1.00 76.38 101 ILE A N 1
ATOM 841 C CA . ILE A 1 101 ? 10.387 0.575 -11.646 1.00 76.38 101 ILE A CA 1
ATOM 842 C C . ILE A 1 101 ? 11.443 0.501 -12.739 1.00 76.38 101 ILE A C 1
ATOM 844 O O . ILE A 1 101 ? 12.188 1.462 -12.955 1.00 76.38 101 ILE A O 1
ATOM 848 N N . ASP A 1 102 ? 11.499 -0.647 -13.399 1.00 71.94 102 ASP A N 1
ATOM 849 C CA . ASP A 1 102 ? 12.362 -0.933 -14.534 1.00 71.94 102 ASP A CA 1
ATOM 850 C C . ASP A 1 102 ? 11.527 -1.353 -15.760 1.00 71.94 102 ASP A C 1
ATOM 852 O O . ASP A 1 102 ? 10.292 -1.333 -15.747 1.00 71.94 102 ASP A O 1
ATOM 856 N N . HIS A 1 103 ? 12.200 -1.716 -16.853 1.00 60.78 103 HIS A N 1
ATOM 857 C CA . HIS A 1 103 ? 11.513 -2.184 -18.056 1.00 60.78 103 HIS A CA 1
ATOM 858 C C . HIS A 1 103 ? 10.794 -3.529 -17.853 1.00 60.78 103 HIS A C 1
ATOM 860 O O . HIS A 1 103 ? 9.842 -3.775 -18.582 1.00 60.78 103 HIS A O 1
ATOM 866 N N . ASN A 1 104 ? 11.189 -4.354 -16.874 1.00 61.72 104 ASN A N 1
ATOM 867 C CA . ASN A 1 104 ? 10.563 -5.654 -16.590 1.00 61.72 104 ASN A CA 1
ATOM 868 C C . ASN A 1 104 ? 9.260 -5.516 -15.791 1.00 61.72 104 ASN A C 1
ATOM 870 O O . ASN A 1 104 ? 8.376 -6.365 -15.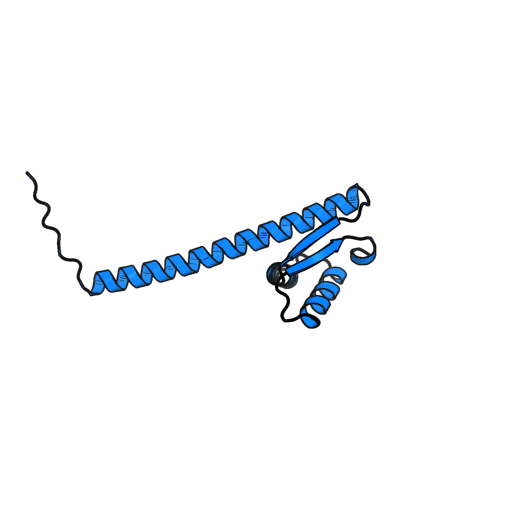879 1.00 61.72 104 ASN A O 1
ATOM 874 N N . LEU A 1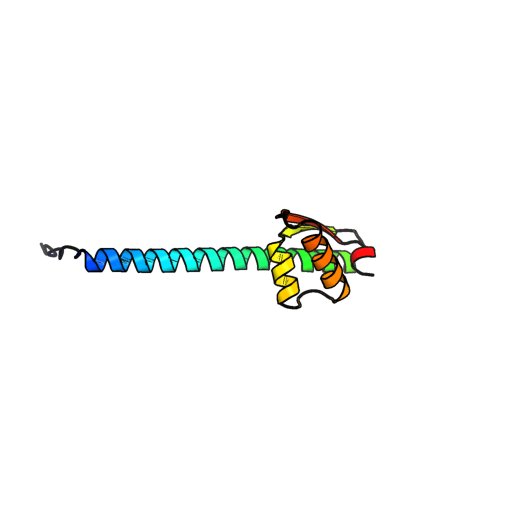 105 ? 9.130 -4.448 -15.001 1.00 58.47 105 LEU A N 1
ATOM 875 C CA . LEU A 1 105 ? 7.913 -4.151 -14.248 1.00 58.47 105 LEU A CA 1
ATOM 876 C C . LEU A 1 105 ? 6.779 -3.615 -15.148 1.00 58.47 105 LEU A C 1
ATOM 878 O O . LEU A 1 105 ? 5.610 -3.669 -14.768 1.00 58.47 105 LEU A O 1
ATOM 882 N N . LEU A 1 106 ? 7.120 -3.051 -16.314 1.00 58.53 106 LEU A N 1
ATOM 883 C CA . LEU A 1 106 ? 6.186 -2.396 -17.247 1.00 58.53 106 LEU A CA 1
ATOM 884 C C . LEU A 1 106 ? 6.020 -3.119 -18.597 1.00 58.53 106 LEU A C 1
ATOM 886 O O . LEU A 1 106 ? 5.201 -2.669 -19.402 1.00 58.53 106 LEU A O 1
ATOM 890 N N . SER A 1 107 ? 6.794 -4.179 -18.850 1.00 49.62 107 SER A N 1
ATOM 891 C CA . SER A 1 107 ? 6.669 -5.080 -20.008 1.00 49.62 107 SER A CA 1
ATOM 892 C C . SER A 1 107 ? 5.600 -6.142 -19.798 1.00 49.62 107 SER A C 1
ATOM 894 O O . SER A 1 107 ? 4.860 -6.405 -20.767 1.00 49.62 107 SER A O 1
#

Sequence (107 aa):
MFFYSYEPLTFITLLFLLVVFFMAKTKSKKEFKEKIINKELANFTKAVHIFLKENKPQIVLLSARAMQFGIKNNLFNHDIKAQFCQILQENPNEKEFIVEIDHNLLS

Radius of gyration: 22.86 Å; chains: 1; bounding box: 40×55×59 Å

Foldseek 3Di:
DDPDPPDDQDPVNVVVVVVVVVVVVVVVVVVVVVVVLVVLVVVVVVQLVCCVVVVDKDKGKHFLVSLVVCLVVVVDDPQLSVVSVVVCVVCVPGGIDTDIDHPVSVD

Secondary structure (DSSP, 8-state):
----------HHHHHHHHHHHHHHHHHHHHHHHHHHHHHHHHHHHHHHHHHHHH---EEEEEEHHHHHHHHHTT-S-HHHHHHHHHHHHH-TT-SEEEEEE-HHHH-